Protein AF-A0A1B6GX47-F1 (afdb_monomer_lite)

Radius of gyration: 18.56 Å; chains: 1; bounding box: 43×33×51 Å

InterPro domains:
  IPR003953 FAD-dependent oxidoreductase 2, FAD-binding domain [PF00890] (1-131)
  IPR027477 Succinate dehydrogenase/fumarate reductase flavoprotein, catalytic domain superfamily [G3DSA:3.90.700.10] (113-131)
  IPR030664 FAD-dependent oxidoreductase SdhA/FrdA/AprA [PTHR11632] (1-131)
  IPR036188 FAD/NAD(P)-binding domain superfamily [G3DSA:3.50.50.60] (1-112)
  IPR036188 FAD/NAD(P)-binding domain superfamily [SSF51905] (10-126)

pLDDT: mean 97.76, std 2.55, range [71.12, 98.88]

Structure (mmCIF, N/CA/C/O backbone):
data_AF-A0A1B6GX47-F1
#
_entry.id   AF-A0A1B6GX47-F1
#
loop_
_atom_site.group_PDB
_atom_site.id
_atom_site.type_symbol
_atom_site.label_atom_id
_atom_site.label_alt_id
_atom_site.label_comp_id
_atom_site.label_asym_id
_atom_site.label_entity_id
_atom_site.label_seq_id
_atom_site.pdbx_PDB_ins_code
_atom_site.Cartn_x
_atom_site.Cartn_y
_atom_site.Cartn_z
_atom_site.occupancy
_atom_site.B_iso_or_equiv
_atom_site.auth_seq_id
_atom_site.auth_comp_id
_atom_site.auth_asym_id
_atom_site.auth_atom_id
_atom_site.pdbx_PDB_model_num
ATOM 1 N N . ARG A 1 1 ? 0.671 -13.433 -22.849 1.00 71.12 1 ARG A N 1
ATOM 2 C CA . ARG A 1 1 ? 0.808 -11.957 -22.939 1.00 71.12 1 ARG A CA 1
ATOM 3 C C . ARG A 1 1 ? 0.113 -11.363 -21.716 1.00 71.12 1 ARG A C 1
ATOM 5 O O . ARG A 1 1 ? -0.951 -11.867 -21.381 1.00 71.12 1 ARG A O 1
ATOM 12 N N . CYS A 1 2 ? 0.717 -10.401 -21.018 1.00 92.56 2 CYS A N 1
ATOM 13 C CA . CYS A 1 2 ? 0.099 -9.754 -19.853 1.00 92.56 2 CYS A CA 1
ATOM 14 C C . CYS A 1 2 ? -0.931 -8.709 -20.322 1.00 92.56 2 CYS A C 1
ATOM 16 O O . CYS A 1 2 ? -0.645 -7.974 -21.267 1.00 92.56 2 CYS A O 1
ATOM 18 N N . CYS A 1 3 ? -2.121 -8.654 -19.714 1.00 97.31 3 CYS A N 1
ATOM 19 C CA . CYS A 1 3 ? -3.106 -7.610 -20.012 1.00 97.31 3 CYS A CA 1
ATOM 20 C C . CYS A 1 3 ? -2.584 -6.253 -19.526 1.00 97.31 3 CYS A C 1
ATOM 22 O O . CYS A 1 3 ? -2.148 -6.135 -18.382 1.00 97.31 3 CYS A O 1
ATOM 24 N N . ALA A 1 4 ? -2.646 -5.228 -20.374 1.00 97.31 4 ALA A N 1
ATOM 25 C CA . ALA A 1 4 ? -2.078 -3.924 -20.061 1.00 97.31 4 ALA A CA 1
ATOM 26 C C . ALA A 1 4 ? -2.894 -2.773 -20.652 1.00 97.31 4 ALA A C 1
ATOM 28 O O . ALA A 1 4 ? -3.559 -2.924 -21.678 1.00 97.31 4 ALA A O 1
ATOM 29 N N . VAL A 1 5 ? -2.782 -1.606 -20.019 1.00 97.56 5 VAL A N 1
ATOM 30 C CA . VAL A 1 5 ? -3.175 -0.315 -20.592 1.00 97.56 5 VAL A CA 1
ATOM 31 C C . VAL A 1 5 ? -1.888 0.461 -20.845 1.00 97.56 5 VAL A C 1
ATOM 33 O O . VAL A 1 5 ? -1.433 1.228 -19.994 1.00 97.56 5 VAL A O 1
ATOM 36 N N . ALA A 1 6 ? -1.266 0.181 -21.994 1.00 97.00 6 ALA A N 1
ATOM 37 C CA . ALA A 1 6 ? 0.086 0.638 -22.319 1.00 97.00 6 ALA A CA 1
ATOM 38 C C . ALA A 1 6 ? 1.063 0.385 -21.145 1.00 97.00 6 ALA A C 1
ATOM 40 O O . ALA A 1 6 ? 1.092 -0.711 -20.589 1.00 97.00 6 ALA A O 1
ATOM 41 N N . ASP A 1 7 ? 1.830 1.394 -20.738 1.00 93.38 7 ASP A N 1
ATOM 42 C CA . ASP A 1 7 ? 2.769 1.384 -19.611 1.00 93.38 7 ASP A CA 1
ATOM 43 C C . ASP A 1 7 ? 2.173 1.974 -18.313 1.00 93.38 7 ASP A C 1
ATOM 45 O O . ASP A 1 7 ? 2.899 2.255 -17.360 1.00 93.38 7 ASP A O 1
ATOM 49 N N . ARG A 1 8 ? 0.844 2.160 -18.251 1.00 96.38 8 ARG A N 1
ATOM 50 C CA . ARG A 1 8 ? 0.138 2.866 -17.159 1.00 96.38 8 ARG A CA 1
ATOM 51 C C . ARG A 1 8 ? -1.031 2.080 -16.571 1.00 96.38 8 ARG A C 1
ATOM 53 O O . ARG A 1 8 ? -1.943 2.666 -15.989 1.00 96.38 8 ARG A O 1
ATOM 60 N N . THR A 1 9 ? -0.997 0.752 -16.666 1.00 98.06 9 THR A N 1
ATOM 61 C CA . THR A 1 9 ? -2.065 -0.138 -16.179 1.00 98.06 9 THR A CA 1
ATOM 62 C C . THR A 1 9 ? -2.509 0.185 -14.750 1.00 98.06 9 THR A C 1
ATOM 64 O O . THR A 1 9 ? -3.706 0.293 -14.500 1.00 98.06 9 THR A O 1
ATOM 67 N N . GLY A 1 10 ? -1.567 0.409 -13.824 1.00 97.38 10 GLY A N 1
ATOM 68 C CA . GLY A 1 10 ? -1.885 0.737 -12.428 1.00 97.38 10 GLY A CA 1
ATOM 69 C C . GLY A 1 10 ? -2.641 2.059 -12.264 1.00 97.38 10 GLY A C 1
ATOM 70 O O . GLY A 1 10 ? -3.586 2.131 -11.483 1.00 97.38 10 GLY A O 1
ATOM 71 N N . HIS A 1 11 ? -2.286 3.080 -13.049 1.00 98.12 11 HIS A N 1
ATOM 72 C CA . HIS A 1 11 ? -2.973 4.371 -13.037 1.00 98.12 11 HIS A CA 1
ATOM 73 C C . HIS A 1 11 ? -4.428 4.224 -13.500 1.00 98.12 11 HIS A C 1
ATOM 75 O O . HIS A 1 11 ? -5.347 4.622 -12.785 1.00 98.12 11 HIS A O 1
ATOM 81 N N . SER A 1 12 ? -4.658 3.589 -14.654 1.00 98.44 12 SER A N 1
ATOM 82 C CA . SER A 1 12 ? -6.018 3.364 -15.160 1.00 98.44 12 SER A CA 1
ATOM 83 C C . SER A 1 12 ? -6.847 2.492 -14.215 1.00 98.44 12 SER A C 1
ATOM 85 O O . SER A 1 12 ? -8.020 2.786 -13.988 1.00 98.44 12 SER A O 1
ATOM 87 N N . LEU A 1 13 ? -6.243 1.455 -13.629 1.00 98.62 13 LEU A N 1
ATOM 88 C CA . LEU A 1 13 ? -6.905 0.564 -12.678 1.00 98.62 13 LEU A CA 1
ATOM 89 C C . LEU A 1 13 ? -7.362 1.320 -11.426 1.00 98.62 13 LEU A C 1
ATOM 91 O O . LEU A 1 13 ? -8.540 1.250 -11.078 1.00 98.62 13 LEU A O 1
ATOM 95 N N . LEU A 1 14 ? -6.466 2.071 -10.779 1.00 98.44 14 LEU A N 1
ATOM 96 C CA . LEU A 1 14 ? -6.781 2.760 -9.526 1.00 98.44 14 LEU A CA 1
ATOM 97 C C . LEU A 1 14 ? -7.843 3.849 -9.726 1.00 98.44 14 LEU A C 1
ATOM 99 O O . LEU A 1 14 ? -8.800 3.910 -8.957 1.00 98.44 14 LEU A O 1
ATOM 103 N N . HIS A 1 15 ? -7.736 4.648 -10.794 1.00 98.38 15 HIS A N 1
ATOM 104 C CA . HIS A 1 15 ? -8.760 5.643 -11.131 1.00 98.38 15 HIS A CA 1
ATO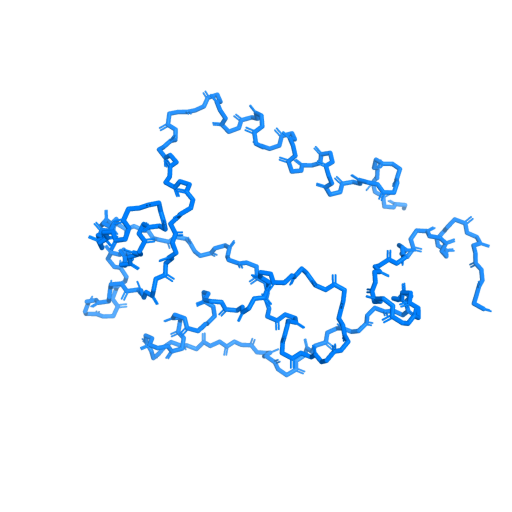M 105 C C . HIS A 1 15 ? -10.116 5.004 -11.442 1.00 98.38 15 HIS A C 1
ATOM 107 O O . HIS A 1 15 ? -11.150 5.532 -11.034 1.00 98.38 15 HIS A O 1
ATOM 113 N N . THR A 1 16 ? -10.126 3.860 -12.131 1.00 98.62 16 THR A N 1
ATOM 114 C CA . THR A 1 16 ? -11.371 3.140 -12.426 1.00 98.62 16 THR A CA 1
ATOM 115 C C . THR A 1 16 ? -12.020 2.630 -11.144 1.00 98.62 16 THR A C 1
ATOM 117 O O . THR A 1 16 ? -13.218 2.834 -10.958 1.00 98.62 16 THR A O 1
ATOM 120 N N . LEU A 1 17 ? -11.251 2.012 -10.242 1.00 98.62 17 LEU A N 1
ATOM 121 C CA . LEU A 1 17 ? -11.768 1.516 -8.964 1.00 98.62 17 LEU A CA 1
ATOM 122 C C . LEU A 1 17 ? -12.272 2.647 -8.069 1.00 98.62 17 LEU A C 1
ATOM 124 O O . LEU A 1 17 ? -13.366 2.522 -7.527 1.00 98.62 17 LEU A O 1
ATOM 128 N N . TYR A 1 18 ? -11.537 3.757 -7.973 1.00 98.19 18 TYR A N 1
ATOM 129 C CA . TYR A 1 18 ? -11.992 4.942 -7.243 1.00 98.19 18 TYR A CA 1
ATOM 130 C C . TYR A 1 18 ? -13.303 5.487 -7.827 1.00 98.19 18 TYR A C 1
ATOM 132 O O . TYR A 1 18 ? -14.268 5.709 -7.105 1.00 98.19 18 TYR A O 1
ATOM 140 N N . GLY A 1 19 ? -13.400 5.616 -9.153 1.00 98.25 19 GLY A N 1
ATOM 141 C CA . GLY A 1 19 ? -14.644 6.029 -9.806 1.00 98.25 19 GLY A CA 1
ATOM 142 C C . GLY A 1 19 ? -15.809 5.061 -9.564 1.00 98.25 19 GLY A C 1
ATOM 143 O O . GLY A 1 19 ? -16.946 5.499 -9.396 1.00 98.25 19 GLY A O 1
ATOM 144 N N . GLN A 1 20 ? -15.549 3.748 -9.520 1.00 98.44 20 GLN A N 1
ATOM 145 C CA . GLN A 1 20 ? -16.573 2.753 -9.188 1.00 98.44 20 GLN A CA 1
ATOM 146 C C . GLN A 1 20 ? -16.985 2.802 -7.719 1.00 98.44 20 GLN A C 1
ATOM 148 O O . GLN A 1 20 ? -18.162 2.609 -7.422 1.00 98.44 20 GLN A O 1
ATOM 153 N N . SER A 1 21 ? -16.056 3.059 -6.801 1.00 98.12 21 SER A N 1
ATOM 154 C CA . SER A 1 21 ? -16.347 3.039 -5.371 1.00 98.12 21 SER A CA 1
ATOM 155 C C . SER A 1 21 ? -17.295 4.168 -4.954 1.00 98.12 21 SER A C 1
ATOM 157 O O . SER A 1 21 ? -18.111 3.967 -4.064 1.00 98.12 21 SER A O 1
ATOM 159 N N . LEU A 1 22 ? -17.284 5.296 -5.678 1.00 97.44 22 LEU A N 1
ATOM 160 C CA . LEU A 1 22 ? -18.229 6.412 -5.506 1.00 97.44 22 LEU A CA 1
ATOM 161 C C . LEU A 1 22 ? -19.695 6.058 -5.817 1.00 97.44 22 LEU A C 1
ATOM 163 O O . LEU A 1 22 ? -20.587 6.850 -5.534 1.00 97.44 22 LEU A O 1
ATOM 167 N N . ARG A 1 23 ? -19.966 4.896 -6.425 1.00 98.12 23 ARG A N 1
ATOM 168 C CA . ARG A 1 23 ? -21.337 4.419 -6.684 1.00 98.12 23 ARG A CA 1
ATOM 169 C C . ARG A 1 23 ? -21.985 3.753 -5.470 1.00 98.12 23 ARG A C 1
ATOM 171 O O . ARG A 1 23 ? -23.144 3.357 -5.558 1.00 98.12 23 ARG A O 1
ATOM 178 N N . TYR A 1 24 ? -21.236 3.585 -4.388 1.00 98.12 24 TYR A N 1
ATOM 179 C CA . TYR A 1 24 ? -21.683 2.951 -3.156 1.00 98.12 24 TYR A CA 1
ATOM 180 C C . TYR A 1 24 ? -21.607 3.946 -1.998 1.00 98.12 24 TYR A C 1
ATOM 182 O O . TYR A 1 24 ? -20.778 4.855 -2.008 1.00 98.12 24 TYR A O 1
ATOM 190 N N . ASP A 1 25 ? -22.408 3.713 -0.960 1.00 97.38 25 ASP A N 1
ATOM 191 C CA . ASP A 1 25 ? -22.447 4.536 0.257 1.00 97.38 25 ASP A CA 1
ATOM 192 C C . ASP A 1 25 ? -21.289 4.195 1.215 1.00 97.38 25 ASP A C 1
ATOM 194 O O . ASP A 1 25 ? -21.476 3.838 2.380 1.00 97.38 25 ASP A O 1
ATOM 198 N N . CYS A 1 26 ? -20.061 4.240 0.697 1.00 96.50 26 CYS A N 1
ATOM 199 C CA . CYS A 1 26 ? -18.853 4.052 1.486 1.00 96.50 26 CYS A CA 1
ATOM 200 C C . CYS A 1 26 ? -18.487 5.360 2.201 1.00 96.50 26 CYS A C 1
ATOM 202 O O . CYS A 1 26 ? -18.380 6.414 1.574 1.00 96.50 26 CYS A O 1
ATOM 204 N N . ASN A 1 27 ? -18.249 5.288 3.511 1.00 97.62 27 ASN A N 1
ATOM 205 C CA . ASN A 1 27 ? -17.747 6.425 4.277 1.00 97.62 27 ASN A CA 1
ATOM 206 C C . ASN A 1 27 ? -16.221 6.494 4.161 1.00 97.62 27 ASN A C 1
ATOM 208 O O . ASN A 1 27 ? -15.519 5.609 4.654 1.00 97.62 27 ASN A O 1
ATOM 212 N N . TYR A 1 28 ? -15.717 7.557 3.537 1.00 98.12 28 TYR A N 1
ATOM 213 C CA . TYR A 1 28 ? -14.285 7.804 3.395 1.00 98.12 28 TYR A CA 1
ATOM 214 C C . TYR A 1 28 ? -13.783 8.744 4.486 1.00 98.12 28 TYR A C 1
ATOM 216 O O . TYR A 1 28 ? -14.257 9.870 4.610 1.00 98.12 28 TYR A O 1
ATOM 224 N N . PHE A 1 29 ? -12.769 8.294 5.220 1.00 98.31 29 PHE A N 1
ATOM 225 C CA . PHE A 1 29 ? -11.993 9.114 6.149 1.00 98.31 29 PHE A CA 1
ATOM 226 C C . PHE A 1 29 ? -10.622 9.356 5.513 1.00 98.31 29 PHE A C 1
ATOM 228 O O . PHE A 1 29 ? -9.678 8.593 5.713 1.00 98.31 29 PHE A O 1
ATOM 235 N N . ILE A 1 30 ? -10.567 10.351 4.625 1.00 98.19 30 ILE A N 1
ATOM 236 C CA . ILE A 1 30 ? -9.370 10.702 3.849 1.00 98.19 30 ILE A CA 1
ATOM 237 C C . ILE A 1 30 ? -8.393 11.453 4.757 1.00 98.19 30 ILE A C 1
ATOM 239 O O . ILE A 1 30 ? -8.828 12.229 5.596 1.00 98.19 30 ILE A O 1
ATOM 243 N N . GLU A 1 31 ? -7.090 11.206 4.593 1.00 98.19 31 GLU A N 1
ATOM 244 C CA . GLU A 1 31 ? -6.034 11.796 5.436 1.00 98.19 31 GLU A CA 1
ATOM 245 C C . GLU A 1 31 ? -6.171 11.447 6.932 1.00 98.19 31 GLU A C 1
ATOM 247 O O . GLU A 1 31 ? -5.897 12.246 7.823 1.00 98.19 31 GLU A O 1
ATOM 252 N N . TYR A 1 32 ? -6.547 10.194 7.209 1.00 98.75 32 TYR A N 1
ATOM 253 C CA . TYR A 1 32 ? -6.473 9.593 8.541 1.00 98.75 32 TYR A CA 1
ATOM 254 C C . TYR A 1 32 ? -5.310 8.605 8.602 1.00 98.75 32 TYR A C 1
ATOM 256 O O . TYR A 1 32 ? -5.224 7.672 7.803 1.00 98.75 32 TYR A O 1
ATOM 264 N N . PHE A 1 33 ? -4.428 8.787 9.579 1.00 98.81 33 PHE A N 1
ATOM 265 C CA . PHE A 1 33 ? -3.286 7.914 9.812 1.00 98.81 33 PHE A CA 1
ATOM 266 C C . PHE A 1 33 ? -3.626 6.887 10.895 1.00 98.81 33 PHE A C 1
ATOM 268 O O . PHE A 1 33 ? -3.765 7.234 12.070 1.00 98.81 33 PHE A O 1
ATOM 275 N N . ALA A 1 34 ? -3.799 5.622 10.507 1.00 98.75 34 ALA A N 1
ATOM 276 C CA . ALA A 1 34 ? -4.062 4.536 11.448 1.00 98.75 34 ALA A CA 1
ATOM 277 C C . ALA A 1 34 ? -2.819 4.256 12.307 1.00 98.75 34 ALA A C 1
ATOM 279 O O . ALA A 1 34 ? -1.727 4.054 11.782 1.00 98.75 34 ALA A O 1
ATOM 280 N N . LEU A 1 35 ? -2.999 4.255 13.627 1.00 98.69 35 LEU A N 1
ATOM 281 C CA . LEU A 1 35 ? -1.916 4.122 14.599 1.00 98.69 35 LEU A CA 1
ATOM 282 C C . LEU A 1 35 ? -1.799 2.690 15.114 1.00 98.69 35 LEU A C 1
ATOM 284 O O . LEU A 1 35 ? -0.701 2.151 15.113 1.00 98.69 35 LEU A O 1
ATOM 288 N N . ASP A 1 36 ? -2.908 2.075 15.536 1.00 98.75 36 ASP A N 1
ATOM 289 C CA . ASP A 1 36 ? -2.914 0.722 16.104 1.00 98.75 36 ASP A CA 1
ATOM 290 C C . ASP A 1 36 ? -4.256 0.001 15.938 1.00 98.75 36 ASP A C 1
ATOM 292 O O . ASP A 1 36 ? -5.315 0.616 15.758 1.00 98.75 36 ASP A O 1
ATOM 296 N N . LEU A 1 37 ? -4.203 -1.331 16.042 1.00 98.81 37 LEU A N 1
ATOM 297 C CA . LEU A 1 37 ? -5.380 -2.188 16.144 1.00 98.81 37 LEU A CA 1
ATOM 298 C C . LEU A 1 37 ? -5.987 -2.101 17.550 1.00 98.81 37 LEU A C 1
ATOM 300 O O . LEU A 1 37 ? -5.286 -2.125 18.559 1.00 98.81 37 LEU A O 1
ATOM 304 N N . LEU A 1 38 ? -7.314 -2.073 17.627 1.00 98.62 38 LEU A N 1
ATOM 305 C CA . LEU A 1 38 ? -8.036 -2.213 18.890 1.00 98.62 38 LEU A CA 1
ATOM 306 C C . LEU A 1 38 ? -8.238 -3.704 19.177 1.00 98.62 38 LEU A C 1
ATOM 308 O O . LEU A 1 38 ? -9.178 -4.294 18.654 1.00 98.62 38 LEU A O 1
ATOM 312 N N . MET A 1 39 ? -7.368 -4.317 19.977 1.00 98.44 39 MET A N 1
ATOM 313 C CA . MET A 1 39 ? -7.434 -5.750 20.297 1.00 98.44 39 MET A CA 1
ATOM 314 C C . MET A 1 39 ? -8.132 -6.005 21.638 1.00 98.44 39 MET A C 1
ATOM 316 O O . MET A 1 39 ? -7.860 -5.326 22.626 1.00 98.44 39 MET A O 1
ATOM 320 N N . GLU A 1 40 ? -9.012 -7.004 21.693 1.00 98.06 40 GLU A N 1
ATOM 321 C CA . GLU A 1 40 ? -9.693 -7.433 22.920 1.00 98.06 40 GLU A CA 1
ATOM 322 C C . GLU A 1 40 ? -9.941 -8.945 22.886 1.00 98.06 40 GLU A C 1
ATOM 324 O O . GLU A 1 40 ? -10.611 -9.447 21.987 1.00 98.06 40 GLU A O 1
ATOM 329 N N . GLY A 1 41 ? -9.398 -9.687 23.858 1.00 96.06 41 GLY A N 1
ATOM 330 C CA . GLY A 1 41 ? -9.582 -11.143 23.928 1.00 96.06 41 GLY A CA 1
ATOM 331 C C . GLY A 1 41 ? -9.057 -11.900 22.699 1.00 96.06 41 GLY A C 1
ATOM 332 O O . GLY A 1 41 ? -9.624 -12.921 22.331 1.00 96.06 41 GLY A O 1
ATOM 333 N N . GLY A 1 42 ? -8.015 -11.379 22.041 1.00 96.00 42 GLY A N 1
ATOM 334 C CA . GLY A 1 42 ? -7.473 -11.932 20.792 1.00 96.00 42 GLY A CA 1
ATOM 335 C C . GLY A 1 42 ? -8.252 -11.544 19.529 1.00 96.00 42 GLY A C 1
ATOM 336 O O . GLY A 1 42 ? -7.846 -11.911 18.431 1.00 96.00 42 GLY A O 1
ATOM 337 N N . GLU A 1 43 ? -9.337 -10.776 19.650 1.00 98.31 43 GLU A N 1
ATOM 338 C CA . GLU A 1 43 ? -10.146 -10.326 18.517 1.00 98.31 43 GLU A CA 1
ATOM 339 C C . GLU A 1 43 ? -9.874 -8.852 18.189 1.00 98.31 43 GLU A C 1
ATOM 341 O O . GLU A 1 43 ? -9.798 -8.001 19.078 1.00 98.31 43 GLU A O 1
ATOM 346 N N . CYS A 1 44 ? -9.780 -8.526 16.898 1.00 98.56 44 CYS A N 1
ATOM 347 C CA . CYS A 1 44 ? -9.723 -7.138 16.446 1.00 98.56 44 CYS A CA 1
ATOM 348 C C . CYS A 1 44 ? -11.122 -6.502 16.509 1.00 98.56 44 CYS A C 1
ATOM 350 O O . CYS A 1 44 ? -12.085 -7.008 15.934 1.00 98.56 44 CYS A O 1
ATOM 352 N N . ARG A 1 45 ? -11.229 -5.364 17.195 1.00 98.50 45 ARG A N 1
ATOM 353 C CA . ARG A 1 45 ? -12.448 -4.564 17.395 1.00 98.50 45 ARG A CA 1
ATOM 354 C C . ARG A 1 45 ? -12.453 -3.262 16.592 1.00 98.50 45 ARG A C 1
ATOM 356 O O . ARG A 1 45 ? -13.361 -2.445 16.773 1.00 98.50 45 ARG A O 1
ATOM 363 N N . GLY A 1 46 ? -11.445 -3.040 15.747 1.00 98.69 46 GLY A N 1
ATOM 364 C CA . GLY A 1 46 ? -11.289 -1.80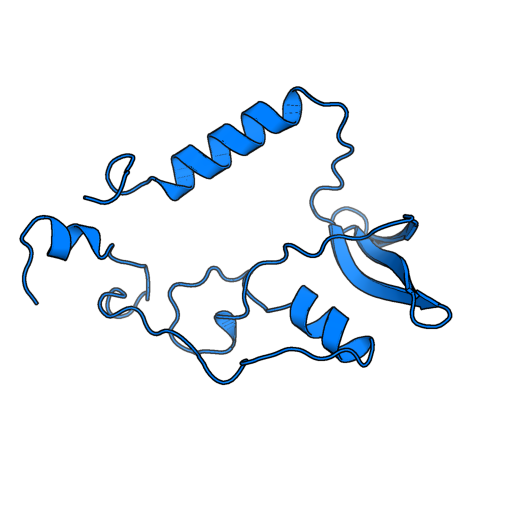5 14.983 1.00 98.69 46 GLY A CA 1
ATOM 365 C C . GLY A 1 46 ? -9.873 -1.239 15.003 1.00 98.69 46 GLY A C 1
ATOM 366 O O . GLY A 1 46 ? -8.913 -1.973 15.233 1.00 98.69 46 GLY A O 1
ATOM 367 N N . VAL A 1 47 ? -9.760 0.075 14.794 1.00 98.88 47 VAL A N 1
ATOM 368 C CA . VAL A 1 47 ? -8.484 0.814 14.801 1.00 98.88 47 VAL A CA 1
ATOM 369 C C . VAL A 1 47 ? -8.595 2.144 15.544 1.00 98.88 47 VAL A C 1
ATOM 371 O O . VAL A 1 47 ? -9.673 2.743 15.625 1.00 98.88 47 VAL A O 1
ATOM 374 N N . ILE A 1 48 ? -7.469 2.619 16.069 1.00 98.81 48 ILE A N 1
ATOM 375 C CA . ILE A 1 48 ? -7.282 4.006 16.505 1.00 98.81 48 ILE A CA 1
ATOM 376 C C . ILE A 1 48 ? -6.474 4.759 15.443 1.00 98.81 48 ILE A C 1
ATOM 378 O O . ILE A 1 48 ? -5.523 4.211 14.889 1.00 98.81 48 ILE A O 1
ATOM 382 N N . ALA A 1 49 ? -6.863 5.992 15.129 1.00 98.88 49 ALA A N 1
ATOM 383 C CA . ALA A 1 49 ? -6.243 6.789 14.074 1.00 98.88 49 ALA A CA 1
ATOM 384 C C . ALA A 1 49 ? -6.154 8.274 14.446 1.00 98.88 49 ALA A C 1
ATOM 386 O O . ALA A 1 49 ? -6.937 8.770 15.258 1.00 98.88 49 ALA A O 1
ATOM 387 N N . LEU A 1 50 ? -5.214 8.969 13.815 1.00 98.81 50 LEU A N 1
ATOM 388 C CA . LEU A 1 50 ? -5.035 10.416 13.865 1.00 98.81 50 LEU A CA 1
ATOM 389 C C . LEU A 1 50 ? -5.637 11.048 12.605 1.00 98.81 50 LEU A C 1
ATOM 391 O O . LEU A 1 50 ? -5.255 10.676 11.497 1.00 98.81 50 LEU A O 1
ATOM 395 N N . CYS A 1 51 ? -6.537 12.012 12.767 1.00 98.75 51 CYS A N 1
ATOM 396 C CA . CYS A 1 51 ? -6.961 12.887 11.679 1.00 98.75 51 CYS A CA 1
ATOM 397 C C . CYS A 1 51 ? -5.833 13.885 11.393 1.00 98.75 51 CYS A C 1
ATOM 399 O O . CYS A 1 51 ? -5.443 14.648 12.278 1.00 98.75 51 CYS A O 1
ATOM 401 N N . LEU A 1 52 ? -5.272 13.862 10.184 1.00 98.31 52 LEU A N 1
ATOM 402 C CA . LEU A 1 52 ? -4.138 14.724 9.839 1.00 98.31 52 LEU A CA 1
ATOM 403 C C . LEU A 1 52 ? -4.557 16.177 9.593 1.00 98.31 52 LEU A C 1
ATOM 405 O O . LEU A 1 52 ? -3.727 17.070 9.737 1.00 98.31 52 LEU A O 1
ATOM 409 N N . GLU A 1 53 ? -5.827 16.413 9.257 1.00 98.19 53 GLU A N 1
ATOM 410 C CA . GLU A 1 53 ? -6.357 17.754 8.996 1.00 98.19 53 GLU A CA 1
ATOM 411 C C . GLU A 1 53 ? -6.474 18.589 10.281 1.00 98.19 53 GLU A C 1
ATOM 413 O O . GLU A 1 53 ? -6.080 19.754 10.302 1.00 98.19 53 GLU A O 1
ATOM 418 N N . ASP A 1 54 ? -6.984 17.996 11.366 1.00 98.06 54 ASP A N 1
ATOM 419 C CA . ASP A 1 54 ? -7.302 18.717 12.608 1.00 98.06 54 ASP A CA 1
ATOM 420 C C . ASP A 1 54 ? -6.556 18.206 13.855 1.00 98.06 54 ASP A C 1
ATOM 422 O O . ASP A 1 54 ? -6.676 18.784 14.938 1.00 98.06 54 ASP A O 1
ATOM 426 N N . GLY A 1 55 ? -5.769 17.135 13.725 1.00 98.38 55 GLY A N 1
ATOM 427 C CA . GLY A 1 55 ? -4.986 16.545 14.811 1.00 98.38 55 GLY A CA 1
ATOM 428 C C . GLY A 1 55 ? -5.799 15.737 15.828 1.00 98.38 55 GLY A C 1
ATOM 429 O O . GLY A 1 55 ? -5.256 15.329 16.858 1.00 98.38 55 GLY A O 1
ATOM 430 N N . THR A 1 56 ? -7.090 15.501 15.590 1.00 98.75 56 THR A N 1
ATOM 431 C CA . THR A 1 56 ? -7.946 14.757 16.521 1.00 98.75 56 THR A CA 1
ATOM 432 C C . THR A 1 56 ? -7.713 13.247 16.450 1.00 98.75 56 THR A C 1
ATOM 434 O O . THR A 1 56 ? -7.332 12.688 15.4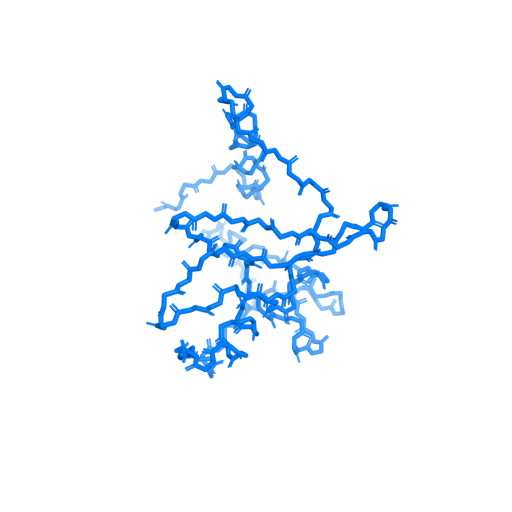21 1.00 98.75 56 THR A O 1
ATOM 437 N N . ILE A 1 57 ? -7.954 12.558 17.569 1.00 98.75 57 ILE A N 1
ATOM 438 C CA . ILE A 1 57 ? -7.831 11.099 17.665 1.00 98.75 57 ILE A CA 1
ATOM 439 C C . ILE A 1 57 ? -9.205 10.450 17.547 1.00 98.75 57 ILE A C 1
ATOM 441 O O . ILE A 1 57 ? -10.134 10.783 18.285 1.00 98.75 57 ILE A O 1
ATOM 445 N N . HIS A 1 58 ? -9.307 9.459 16.667 1.00 98.75 58 HIS A N 1
ATOM 446 C CA . HIS A 1 58 ? -10.539 8.739 16.368 1.00 98.75 58 HIS A CA 1
ATOM 447 C C . HIS A 1 58 ? -10.395 7.253 16.654 1.00 98.75 58 HIS A C 1
ATOM 449 O O . HIS A 1 58 ? -9.345 6.652 16.435 1.00 98.75 58 HIS A O 1
ATOM 455 N N . ARG A 1 59 ? -11.483 6.640 17.125 1.00 98.69 59 ARG A N 1
ATOM 456 C CA . ARG A 1 59 ? -11.596 5.186 17.273 1.00 98.69 59 ARG A CA 1
ATOM 457 C C . ARG A 1 59 ? -12.684 4.679 16.345 1.00 98.69 59 ARG A C 1
ATOM 459 O O . ARG A 1 59 ? -13.865 4.938 16.574 1.00 98.69 59 ARG A O 1
ATOM 466 N N . PHE A 1 60 ? -12.287 3.907 15.347 1.00 98.69 60 PHE A N 1
ATOM 467 C CA . PHE A 1 60 ? -13.199 3.259 14.418 1.00 98.69 60 PHE A CA 1
ATOM 468 C C . PHE A 1 60 ? -13.498 1.861 14.929 1.00 98.69 60 PHE A C 1
ATOM 470 O O . PHE A 1 60 ? -12.673 0.966 14.785 1.00 98.69 60 PHE A O 1
ATOM 477 N N . ARG A 1 61 ? -14.662 1.671 15.556 1.00 98.56 61 ARG A N 1
ATOM 478 C CA . ARG A 1 61 ? -15.106 0.348 16.013 1.00 98.56 61 ARG A CA 1
ATOM 479 C C . ARG A 1 61 ? -15.819 -0.377 14.881 1.00 98.56 61 ARG A C 1
ATOM 481 O O . ARG A 1 61 ? -16.754 0.166 14.299 1.00 98.56 61 ARG A O 1
ATOM 488 N N . ALA A 1 62 ? -15.422 -1.614 14.618 1.00 98.38 62 ALA A N 1
ATOM 489 C CA . ALA A 1 62 ? -16.043 -2.458 13.606 1.00 98.38 62 ALA A CA 1
ATOM 490 C C . ALA A 1 62 ? -16.013 -3.927 14.036 1.00 98.38 62 ALA A C 1
ATOM 492 O O . ALA A 1 62 ? -15.164 -4.340 14.823 1.00 98.38 62 ALA A O 1
ATOM 493 N N . LYS A 1 63 ? -16.948 -4.726 13.505 1.00 98.44 63 LYS A N 1
ATOM 494 C CA . LYS A 1 63 ? -16.949 -6.182 13.716 1.00 98.44 63 LYS A CA 1
ATOM 495 C C . LYS A 1 63 ? -15.787 -6.865 12.988 1.00 98.44 63 LYS A C 1
ATOM 497 O O . LYS A 1 63 ? -15.301 -7.882 13.457 1.00 98.44 63 LYS A O 1
ATOM 502 N N . ASN A 1 64 ? -15.386 -6.319 11.842 1.00 98.56 64 ASN A N 1
ATOM 503 C CA . ASN A 1 64 ? -14.283 -6.814 11.030 1.00 98.56 64 ASN A CA 1
ATOM 504 C C . ASN A 1 64 ? -13.448 -5.625 10.549 1.00 98.56 64 ASN A C 1
ATOM 506 O O . ASN A 1 64 ? -14.015 -4.593 10.182 1.00 98.56 64 ASN A O 1
ATOM 510 N N . THR A 1 65 ? -12.132 -5.807 10.502 1.00 98.69 65 THR A N 1
ATOM 511 C CA . THR A 1 65 ? -11.157 -4.812 10.042 1.00 98.69 65 THR A CA 1
ATOM 512 C C . THR A 1 65 ? -10.317 -5.434 8.935 1.00 98.69 65 THR A C 1
ATOM 514 O O . THR A 1 65 ? -9.828 -6.550 9.092 1.00 98.69 65 THR A O 1
ATOM 517 N N . VAL A 1 66 ? -10.139 -4.721 7.823 1.00 98.69 66 VAL A N 1
ATOM 518 C CA . VAL A 1 66 ? -9.275 -5.146 6.712 1.00 98.69 66 VAL A CA 1
ATOM 519 C C . VAL A 1 66 ? -8.080 -4.205 6.642 1.00 98.69 66 VAL A C 1
ATOM 521 O O . VAL A 1 66 ? -8.258 -2.993 6.546 1.00 98.69 66 VAL A O 1
ATOM 524 N N . LEU A 1 67 ? -6.867 -4.759 6.668 1.00 98.56 67 LEU A N 1
ATOM 525 C CA . LEU A 1 67 ? -5.639 -4.007 6.424 1.00 98.56 67 LEU A CA 1
ATOM 526 C C . LEU A 1 67 ? -5.226 -4.162 4.958 1.00 98.56 67 LEU A C 1
ATOM 528 O O . LEU A 1 67 ? -4.990 -5.270 4.487 1.00 98.56 67 LEU A O 1
ATOM 532 N N . ALA A 1 68 ? -5.128 -3.041 4.246 1.00 98.44 68 ALA A N 1
ATOM 533 C CA . ALA A 1 68 ? -4.689 -2.973 2.851 1.00 98.44 68 ALA A CA 1
ATOM 534 C C . ALA A 1 68 ? -3.661 -1.839 2.664 1.00 98.44 68 ALA A C 1
ATOM 536 O O . ALA A 1 68 ? -3.775 -1.011 1.765 1.00 98.44 68 ALA A O 1
ATOM 537 N N . THR A 1 69 ? -2.674 -1.766 3.562 1.00 98.50 69 THR A N 1
ATOM 538 C CA . THR A 1 69 ? -1.781 -0.603 3.753 1.00 98.50 69 THR A CA 1
ATOM 539 C C . THR A 1 69 ? -0.554 -0.567 2.831 1.00 98.50 69 THR A C 1
ATOM 541 O O . THR A 1 69 ? 0.329 0.262 3.020 1.00 98.50 69 THR A O 1
ATOM 544 N N . GLY A 1 70 ? -0.459 -1.467 1.849 1.00 98.31 70 GLY A N 1
ATOM 545 C CA . GLY A 1 70 ? 0.722 -1.592 0.989 1.00 98.31 70 GLY A CA 1
ATOM 546 C C . GLY A 1 70 ? 1.931 -2.232 1.689 1.00 98.31 70 GLY A C 1
ATOM 547 O O . GLY A 1 70 ? 1.789 -2.879 2.723 1.00 98.31 70 GLY A O 1
ATOM 548 N N . GLY A 1 71 ? 3.116 -2.089 1.082 1.00 98.00 71 GLY A N 1
ATOM 549 C CA . GLY A 1 71 ? 4.374 -2.682 1.562 1.00 98.00 71 GLY A CA 1
ATOM 550 C C . GLY A 1 71 ? 5.300 -1.708 2.306 1.00 98.00 71 GLY A C 1
ATOM 551 O O . GLY A 1 71 ? 4.945 -0.561 2.572 1.00 98.00 71 GLY A O 1
ATOM 552 N N . TYR A 1 72 ? 6.524 -2.162 2.591 1.00 98.56 72 TYR A N 1
ATOM 553 C CA . TYR A 1 72 ? 7.526 -1.466 3.418 1.00 98.56 72 TYR A CA 1
ATOM 554 C C . TYR A 1 72 ? 8.827 -1.132 2.666 1.00 98.56 72 TYR A C 1
ATOM 556 O O . TYR A 1 72 ? 9.902 -1.063 3.253 1.00 98.56 72 TYR A O 1
ATOM 564 N N . GLY A 1 73 ? 8.761 -0.910 1.349 1.00 98.06 73 GLY A N 1
ATOM 565 C CA . GLY A 1 73 ? 9.951 -0.722 0.505 1.00 98.06 73 GLY A CA 1
ATOM 566 C C . GLY A 1 73 ? 10.854 0.462 0.887 1.00 98.06 73 GL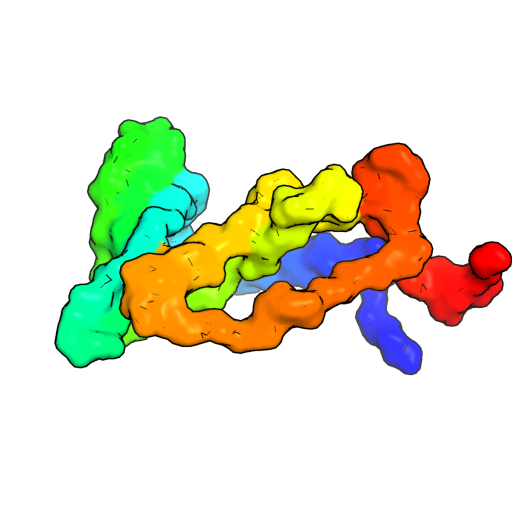Y A C 1
ATOM 567 O O . GLY A 1 73 ? 11.988 0.525 0.411 1.00 98.06 73 GLY A O 1
ATOM 568 N N . ARG A 1 74 ? 10.386 1.388 1.737 1.00 97.88 74 ARG A N 1
ATOM 569 C CA . ARG A 1 74 ? 11.178 2.516 2.259 1.00 97.88 74 ARG A CA 1
ATOM 570 C C . ARG A 1 74 ? 12.169 2.163 3.365 1.00 97.88 74 ARG A C 1
ATOM 572 O O . ARG A 1 74 ? 12.898 3.043 3.808 1.00 97.88 74 ARG A O 1
ATOM 579 N N . THR A 1 75 ? 12.267 0.897 3.755 1.00 98.44 75 THR A N 1
ATOM 580 C CA . THR A 1 75 ? 13.374 0.405 4.589 1.00 98.44 75 THR A CA 1
ATOM 581 C C . THR A 1 75 ? 14.719 0.390 3.850 1.00 98.44 75 THR A C 1
ATOM 583 O O . THR A 1 75 ? 15.765 0.351 4.494 1.00 98.44 75 THR A O 1
ATOM 586 N N . TYR A 1 76 ? 14.715 0.463 2.512 1.00 98.50 76 TYR A N 1
ATOM 587 C CA . TYR A 1 76 ? 15.919 0.479 1.677 1.00 98.50 76 TYR A CA 1
ATOM 588 C C . TYR A 1 76 ? 16.284 1.887 1.200 1.00 98.50 76 TYR A C 1
ATOM 590 O O . TYR A 1 76 ? 15.417 2.704 0.889 1.00 98.50 76 TYR A O 1
ATOM 598 N N . PHE A 1 77 ? 17.591 2.145 1.075 1.00 98.12 77 PHE A N 1
ATOM 599 C CA . PHE A 1 77 ? 18.123 3.431 0.607 1.00 98.12 77 PHE A CA 1
ATOM 600 C C . PHE A 1 77 ? 17.702 3.763 -0.833 1.00 98.12 77 PHE A C 1
ATOM 602 O O . PHE A 1 77 ? 17.271 4.879 -1.112 1.00 98.12 77 PHE A O 1
ATOM 609 N N . SER A 1 78 ? 17.804 2.785 -1.739 1.00 97.81 78 SER A N 1
ATOM 610 C CA . SER A 1 78 ? 17.347 2.889 -3.128 1.00 97.81 78 SER A CA 1
ATOM 611 C C . SER A 1 78 ? 16.157 1.960 -3.335 1.00 97.81 78 SER A C 1
ATOM 613 O O . SER A 1 78 ? 16.245 0.767 -3.048 1.00 97.81 78 SER A O 1
ATOM 615 N N . THR A 1 79 ? 15.034 2.510 -3.794 1.00 98.31 79 THR A N 1
ATOM 616 C CA . THR A 1 79 ? 13.768 1.785 -3.938 1.00 98.31 79 THR A CA 1
ATOM 617 C C . THR A 1 79 ? 12.869 2.466 -4.966 1.00 98.31 79 THR A C 1
ATOM 619 O O . THR A 1 79 ? 12.863 3.692 -5.074 1.00 98.31 79 THR A O 1
ATOM 622 N N . THR A 1 80 ? 12.070 1.680 -5.692 1.00 98.19 80 THR A N 1
ATOM 623 C CA . THR A 1 80 ? 11.016 2.197 -6.584 1.00 98.19 80 THR A CA 1
ATOM 624 C C . THR A 1 80 ? 9.757 2.603 -5.814 1.00 98.19 80 THR A C 1
ATOM 626 O O . THR A 1 80 ? 8.834 3.172 -6.395 1.00 98.19 80 THR A O 1
ATOM 629 N N . ALA A 1 81 ? 9.673 2.258 -4.525 1.00 97.75 81 ALA A N 1
ATOM 630 C CA . ALA A 1 81 ? 8.497 2.495 -3.703 1.00 97.75 81 ALA A CA 1
ATOM 631 C C . ALA A 1 81 ? 8.255 3.994 -3.461 1.00 97.75 81 ALA A C 1
ATOM 633 O O . ALA A 1 81 ? 9.186 4.795 -3.306 1.00 97.75 81 ALA A O 1
ATOM 634 N N . ALA A 1 82 ? 6.983 4.379 -3.358 1.00 97.88 82 ALA A N 1
ATOM 635 C CA . ALA A 1 82 ? 6.615 5.730 -2.949 1.00 97.88 82 ALA A CA 1
ATOM 636 C C . ALA A 1 82 ? 7.138 6.038 -1.532 1.00 97.88 82 ALA A C 1
ATOM 638 O O . ALA A 1 82 ? 7.446 5.136 -0.752 1.00 97.88 82 ALA A O 1
ATOM 639 N N . HIS A 1 83 ? 7.242 7.320 -1.179 1.00 98.06 83 HIS A N 1
ATOM 640 C CA . HIS A 1 83 ? 7.665 7.734 0.169 1.00 98.06 83 HIS A CA 1
ATOM 641 C C . HIS A 1 83 ? 6.722 7.247 1.277 1.00 98.06 83 HIS A C 1
ATOM 643 O O . HIS A 1 83 ? 7.166 7.056 2.400 1.00 98.06 83 HIS A O 1
ATOM 649 N N . ILE A 1 84 ? 5.461 6.981 0.934 1.00 98.19 84 ILE A N 1
ATOM 650 C CA . ILE A 1 84 ? 4.416 6.503 1.847 1.00 98.19 84 ILE A CA 1
ATOM 651 C C . ILE A 1 84 ? 4.417 4.976 2.063 1.00 98.19 84 ILE A C 1
ATOM 653 O O . ILE A 1 84 ? 3.571 4.460 2.778 1.00 98.19 84 ILE A O 1
ATOM 657 N N . CYS A 1 85 ? 5.320 4.218 1.430 1.00 98.31 85 CYS A N 1
ATOM 658 C CA . CYS A 1 85 ? 5.393 2.760 1.595 1.00 98.31 85 CYS A CA 1
ATOM 659 C C . CYS A 1 85 ? 6.268 2.376 2.801 1.00 98.31 85 CYS A C 1
ATOM 661 O O . CYS A 1 85 ? 7.380 1.863 2.628 1.00 98.31 85 CYS A O 1
ATOM 663 N N . THR A 1 86 ? 5.779 2.666 4.007 1.00 98.62 86 THR A N 1
ATOM 664 C CA . THR A 1 86 ? 6.515 2.584 5.285 1.00 98.62 86 THR A CA 1
ATOM 665 C C . THR A 1 86 ? 6.169 1.371 6.150 1.00 98.62 86 THR A C 1
ATOM 667 O O . THR A 1 86 ? 6.800 1.170 7.182 1.00 98.62 86 THR A O 1
ATOM 670 N N . GLY A 1 87 ? 5.233 0.516 5.722 1.00 98.44 87 GLY A N 1
ATOM 671 C CA . GLY A 1 87 ? 4.881 -0.703 6.460 1.00 98.44 87 GLY A CA 1
ATOM 672 C C . GLY A 1 87 ? 4.001 -0.476 7.691 1.00 98.44 87 GLY A C 1
ATOM 673 O O . GLY A 1 87 ? 4.048 -1.276 8.623 1.00 98.44 87 GLY A O 1
ATOM 674 N N . ASP A 1 88 ? 3.193 0.585 7.712 1.00 98.69 88 ASP A N 1
ATOM 675 C CA . ASP A 1 88 ? 2.433 0.988 8.903 1.00 98.69 88 ASP A CA 1
ATOM 676 C C . ASP A 1 88 ? 1.494 -0.123 9.404 1.00 98.69 88 ASP A C 1
ATOM 678 O O . ASP A 1 88 ? 1.483 -0.441 10.593 1.00 98.69 88 ASP A O 1
ATOM 682 N N . GLY A 1 89 ? 0.762 -0.781 8.496 1.00 98.62 89 GLY A N 1
ATOM 683 C CA . GLY A 1 89 ? -0.108 -1.911 8.840 1.00 98.62 89 GLY A CA 1
ATOM 684 C C . GLY A 1 89 ? 0.650 -3.151 9.307 1.00 98.62 89 GLY A C 1
ATOM 685 O O . GLY A 1 89 ? 0.253 -3.759 10.297 1.00 98.62 89 GLY A O 1
ATOM 686 N N . THR A 1 90 ? 1.778 -3.480 8.670 1.00 98.62 90 THR A N 1
ATOM 687 C CA . THR A 1 90 ? 2.696 -4.547 9.116 1.00 98.62 90 THR A CA 1
ATOM 688 C C . THR A 1 90 ? 3.157 -4.292 10.552 1.00 98.62 90 THR A C 1
ATOM 690 O O . THR A 1 90 ? 3.172 -5.199 11.383 1.00 98.62 90 THR A O 1
ATOM 693 N N . ALA A 1 91 ? 3.474 -3.036 10.872 1.00 98.62 91 ALA A N 1
ATOM 694 C CA . ALA A 1 91 ? 3.898 -2.637 12.204 1.00 98.62 91 ALA A CA 1
ATOM 695 C C . ALA A 1 91 ? 2.746 -2.664 13.227 1.00 98.62 91 ALA A C 1
ATOM 697 O O . ALA A 1 91 ? 2.982 -3.062 14.366 1.00 98.62 91 ALA A O 1
ATOM 698 N N . MET A 1 92 ? 1.513 -2.303 12.841 1.00 98.69 92 MET A N 1
ATOM 699 C CA . MET A 1 92 ? 0.322 -2.460 13.695 1.00 98.69 92 MET A CA 1
ATOM 700 C C . MET A 1 92 ? 0.080 -3.928 14.072 1.00 98.69 92 MET A C 1
ATOM 702 O O . MET A 1 92 ? -0.242 -4.221 15.220 1.00 98.69 92 MET A O 1
ATOM 706 N N . VAL A 1 93 ? 0.267 -4.853 13.124 1.00 98.62 93 VAL A N 1
ATOM 707 C CA . VAL A 1 93 ? 0.175 -6.303 13.369 1.00 98.62 93 VAL A CA 1
ATOM 708 C C . VAL A 1 93 ? 1.252 -6.749 14.360 1.00 98.62 93 VAL A C 1
ATOM 710 O O . VAL A 1 93 ? 0.923 -7.388 15.356 1.00 98.62 93 VAL A O 1
ATOM 713 N N . SER A 1 94 ? 2.510 -6.338 14.161 1.00 98.19 94 SER A N 1
ATOM 714 C CA . SER A 1 94 ? 3.596 -6.656 15.102 1.00 98.19 94 SER A CA 1
ATOM 715 C C . SER A 1 94 ? 3.342 -6.107 16.509 1.00 98.19 94 SER A C 1
ATOM 717 O O . SER A 1 94 ? 3.612 -6.795 17.485 1.00 98.19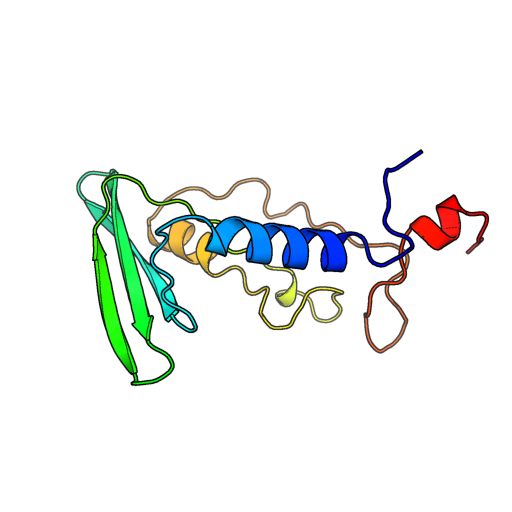 94 SER A O 1
ATOM 719 N N . ARG A 1 95 ? 2.823 -4.876 16.637 1.00 98.56 95 ARG A N 1
ATOM 720 C CA . ARG A 1 95 ? 2.497 -4.266 17.942 1.00 98.56 95 ARG A CA 1
ATOM 721 C C . ARG A 1 95 ? 1.306 -4.922 18.638 1.00 98.56 95 ARG A C 1
ATOM 723 O O . ARG A 1 95 ? 1.179 -4.797 19.849 1.00 98.56 95 ARG A O 1
ATOM 730 N N . ALA A 1 96 ? 0.458 -5.616 17.886 1.00 98.19 96 ALA A N 1
ATOM 731 C CA . ALA A 1 96 ? -0.627 -6.436 18.409 1.00 98.19 96 ALA A CA 1
ATOM 732 C C . ALA A 1 96 ? -0.179 -7.865 18.784 1.00 98.19 96 ALA A C 1
ATOM 734 O O . ALA A 1 96 ? -1.038 -8.715 19.014 1.00 98.19 96 ALA A O 1
ATOM 735 N N . ASP A 1 97 ? 1.134 -8.136 18.811 1.00 97.00 97 ASP A N 1
ATOM 736 C CA . ASP A 1 97 ? 1.734 -9.454 19.064 1.00 97.00 97 ASP A CA 1
ATOM 737 C C . ASP A 1 97 ? 1.250 -10.546 18.091 1.00 97.00 97 ASP A C 1
ATOM 739 O O . ASP A 1 97 ? 1.168 -11.730 18.425 1.00 97.00 97 ASP A O 1
ATOM 743 N N . LEU A 1 98 ? 0.924 -10.145 16.859 1.00 98.12 98 LEU A N 1
ATOM 744 C CA . LEU A 1 98 ? 0.569 -11.044 15.768 1.00 98.12 98 LEU A CA 1
ATOM 745 C C . LEU A 1 98 ? 1.755 -11.244 14.821 1.00 98.12 98 LEU A C 1
ATOM 747 O O . LEU A 1 98 ? 2.657 -10.411 14.712 1.00 98.12 98 LEU A O 1
ATOM 751 N N . TYR A 1 99 ? 1.743 -12.369 14.110 1.00 97.44 99 TYR A N 1
ATOM 752 C CA . TYR A 1 99 ? 2.831 -12.742 13.217 1.00 97.44 99 TYR A CA 1
ATOM 753 C C . TYR A 1 99 ? 2.718 -12.049 11.862 1.00 97.44 99 TYR A C 1
ATOM 755 O O . TYR A 1 99 ? 1.659 -12.029 11.236 1.00 97.44 99 TYR A O 1
ATOM 763 N N . ASN A 1 100 ? 3.855 -11.542 11.400 1.00 98.38 100 ASN A N 1
ATOM 764 C CA . ASN A 1 100 ? 4.104 -11.314 9.986 1.00 98.38 100 ASN A CA 1
ATOM 765 C C . ASN A 1 100 ? 4.892 -12.509 9.438 1.00 98.38 100 ASN A C 1
ATOM 767 O O . ASN A 1 100 ? 5.602 -13.180 10.189 1.00 98.38 100 ASN A O 1
ATOM 771 N N . GLU A 1 101 ? 4.777 -12.758 8.142 1.00 98.50 101 GLU A N 1
ATOM 772 C CA . GLU A 1 101 ? 5.380 -13.910 7.472 1.00 98.50 101 GLU A CA 1
ATOM 773 C C . GLU A 1 101 ? 6.312 -13.433 6.352 1.00 98.50 101 GLU A C 1
ATOM 775 O O . GLU A 1 101 ? 6.037 -12.413 5.714 1.00 98.50 101 GLU A O 1
ATOM 780 N N . ASP A 1 102 ? 7.417 -14.158 6.150 1.00 98.31 102 ASP A N 1
ATOM 781 C CA . ASP A 1 102 ? 8.320 -14.039 4.997 1.00 98.31 102 ASP A CA 1
ATOM 782 C C . ASP A 1 102 ? 8.898 -12.630 4.734 1.00 98.31 102 ASP A C 1
ATOM 784 O O . ASP A 1 102 ? 9.183 -12.249 3.594 1.00 98.31 102 ASP A O 1
ATOM 788 N N . LEU A 1 103 ? 9.113 -11.833 5.791 1.00 98.50 103 LEU A N 1
ATOM 789 C CA . LEU A 1 103 ? 9.611 -10.453 5.675 1.00 98.50 103 LEU A CA 1
ATOM 790 C C . LEU A 1 103 ? 11.040 -10.356 5.108 1.00 98.50 103 LEU A C 1
ATOM 792 O O . LEU A 1 103 ? 11.443 -9.291 4.624 1.00 98.50 103 LEU A O 1
ATOM 796 N N . GLU A 1 104 ? 11.812 -11.440 5.164 1.00 98.38 104 GLU A N 1
ATOM 797 C CA . GLU A 1 104 ? 13.151 -11.549 4.587 1.00 98.38 104 GLU A CA 1
ATOM 798 C C . GLU A 1 104 ? 13.152 -11.617 3.051 1.00 98.38 104 GLU A C 1
ATOM 800 O O . GLU A 1 104 ? 14.170 -11.313 2.421 1.00 98.38 104 GLU A O 1
ATOM 805 N N . PHE A 1 105 ? 12.028 -11.976 2.424 1.00 98.62 105 PHE A N 1
ATOM 806 C CA . PHE A 1 105 ? 11.932 -12.158 0.977 1.00 98.62 105 PHE A CA 1
ATOM 807 C C . PHE A 1 105 ? 11.593 -10.847 0.259 1.00 98.62 105 PHE A C 1
ATOM 809 O O . PHE A 1 105 ? 10.460 -10.585 -0.142 1.00 98.62 105 PHE A O 1
ATOM 816 N N . VAL A 1 106 ? 12.612 -10.015 0.044 1.00 98.69 106 VAL A N 1
ATOM 817 C CA . VAL A 1 106 ? 12.465 -8.721 -0.640 1.00 98.69 106 VAL A CA 1
ATOM 818 C C . VAL A 1 106 ? 12.800 -8.825 -2.130 1.00 98.69 106 VAL A C 1
ATOM 820 O O . VAL A 1 106 ? 13.892 -9.239 -2.517 1.00 98.69 106 VAL A O 1
ATOM 823 N N . GLN A 1 107 ? 11.866 -8.397 -2.985 1.00 98.62 107 GLN A N 1
ATOM 824 C CA . GLN A 1 107 ? 12.062 -8.357 -4.435 1.00 98.62 107 GLN A CA 1
ATOM 825 C C . GLN A 1 107 ? 12.799 -7.084 -4.874 1.00 98.62 107 GLN A C 1
ATOM 827 O O . GLN A 1 107 ? 12.376 -5.968 -4.575 1.00 98.62 107 GLN A O 1
ATOM 832 N N . PHE A 1 108 ? 13.843 -7.255 -5.688 1.00 98.44 108 PHE A N 1
ATOM 833 C CA . PHE A 1 108 ? 14.531 -6.164 -6.377 1.00 98.44 108 PHE A CA 1
ATOM 834 C C . PHE A 1 108 ? 14.179 -6.183 -7.862 1.00 98.44 108 PHE A C 1
ATOM 836 O O . PHE A 1 108 ? 14.417 -7.173 -8.554 1.00 98.44 108 PHE A O 1
ATOM 843 N N . HIS A 1 109 ? 13.612 -5.084 -8.362 1.00 98.38 109 HIS A N 1
ATOM 844 C CA . HIS A 1 109 ? 13.287 -4.973 -9.780 1.00 98.38 109 HIS A CA 1
ATOM 845 C C . HIS A 1 109 ? 14.563 -4.704 -10.601 1.00 98.38 109 HIS A C 1
ATOM 847 O O . HIS A 1 109 ? 15.319 -3.795 -10.252 1.00 98.38 109 HIS A O 1
ATOM 853 N N . PRO A 1 110 ? 14.804 -5.423 -11.714 1.00 97.62 110 PRO A N 1
ATOM 854 C CA . PRO A 1 110 ? 16.068 -5.336 -12.455 1.00 97.62 110 PRO A CA 1
ATOM 855 C C . PRO A 1 110 ? 16.307 -3.977 -13.129 1.00 97.62 110 PRO A C 1
ATOM 857 O O . PRO A 1 110 ? 17.447 -3.616 -13.394 1.00 97.62 110 PRO A O 1
ATOM 860 N N . THR A 1 111 ? 15.245 -3.222 -13.423 1.00 97.50 111 THR A N 1
ATOM 861 C CA . THR A 1 111 ? 15.310 -1.968 -14.196 1.00 97.50 111 THR A CA 1
ATOM 862 C C . THR A 1 111 ? 14.725 -0.772 -13.436 1.00 97.50 111 THR A C 1
ATOM 864 O O . THR A 1 111 ? 13.832 -0.083 -13.922 1.00 97.50 111 THR A O 1
ATOM 867 N N . GLY A 1 112 ? 15.192 -0.523 -12.210 1.00 97.06 112 GLY A N 1
ATOM 868 C CA . GLY A 1 112 ? 15.039 0.795 -11.576 1.00 97.06 112 GLY A CA 1
ATOM 869 C C . GLY A 1 112 ? 16.022 1.792 -12.200 1.00 97.06 112 GLY A C 1
ATOM 870 O O . GLY A 1 112 ? 17.191 1.455 -12.388 1.00 97.06 112 GLY A O 1
ATOM 871 N N . ILE A 1 113 ? 15.575 2.999 -12.562 1.00 97.81 113 ILE A N 1
ATOM 872 C CA . ILE A 1 113 ? 16.446 3.976 -13.227 1.00 97.81 113 ILE A CA 1
ATOM 873 C C . ILE A 1 113 ? 17.579 4.412 -12.289 1.00 97.81 113 ILE A C 1
ATOM 875 O O . ILE A 1 113 ? 17.362 4.698 -11.109 1.00 97.81 113 ILE A O 1
ATOM 879 N N . TYR A 1 114 ? 18.796 4.477 -12.823 1.00 96.94 114 TYR A N 1
ATOM 880 C CA . TYR A 1 114 ? 19.974 4.882 -12.064 1.00 96.94 114 TYR A CA 1
ATOM 881 C C . TYR A 1 114 ? 19.820 6.294 -11.472 1.00 96.94 114 TYR A C 1
ATOM 883 O O . TYR A 1 114 ? 19.270 7.200 -12.101 1.00 96.94 114 TYR A O 1
ATOM 891 N N . GLY A 1 115 ? 20.307 6.480 -10.244 1.00 97.12 115 GLY A N 1
ATOM 892 C CA . GLY A 1 115 ? 20.165 7.722 -9.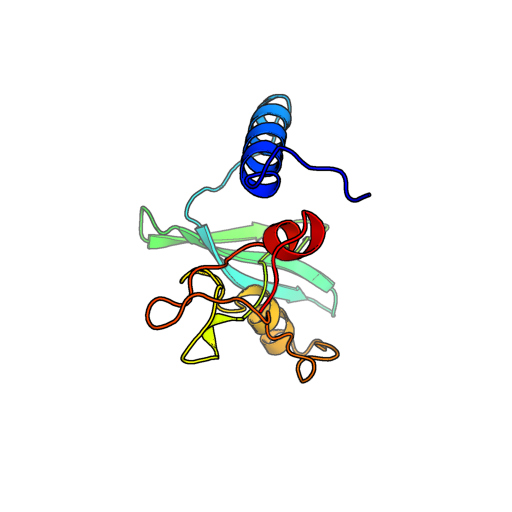485 1.00 97.12 115 GLY A CA 1
ATOM 893 C C . GLY A 1 115 ? 18.788 7.854 -8.835 1.00 97.12 115 GLY A C 1
ATOM 894 O O . GLY A 1 115 ? 18.675 7.718 -7.622 1.00 97.12 115 GLY A O 1
ATOM 895 N N . ALA A 1 116 ? 17.744 8.108 -9.626 1.00 96.69 116 ALA A N 1
ATOM 896 C CA . ALA A 1 116 ? 16.422 8.453 -9.093 1.00 96.69 116 ALA A CA 1
ATOM 897 C C . ALA A 1 116 ? 15.626 7.261 -8.528 1.00 96.69 116 ALA A C 1
ATOM 899 O O . ALA A 1 116 ? 14.763 7.460 -7.677 1.00 96.69 116 ALA A O 1
ATOM 900 N N . GLY A 1 117 ? 15.867 6.036 -9.006 1.00 96.75 117 GLY A N 1
ATOM 901 C CA . GLY A 1 117 ? 15.164 4.835 -8.543 1.00 96.75 117 GLY A CA 1
ATOM 902 C C . GLY A 1 117 ? 13.744 4.648 -9.096 1.00 96.75 117 GLY A C 1
ATOM 903 O O . GLY A 1 117 ? 13.111 3.646 -8.783 1.00 96.75 117 GLY A O 1
ATOM 904 N N . CYS A 1 118 ? 13.232 5.552 -9.941 1.00 97.62 118 CYS A N 1
ATOM 905 C CA . CYS A 1 118 ? 11.954 5.373 -10.640 1.00 97.62 118 CYS A CA 1
ATOM 906 C C . CYS A 1 118 ? 11.924 4.076 -11.464 1.00 97.62 118 CYS A C 1
ATOM 908 O O . CYS A 1 118 ? 12.889 3.727 -12.146 1.00 97.62 118 CYS A O 1
ATOM 910 N N . LEU A 1 119 ? 10.790 3.380 -11.439 1.00 98.38 119 LEU A N 1
ATOM 911 C CA . LEU A 1 119 ? 10.608 2.130 -12.170 1.00 98.38 119 LEU A CA 1
ATOM 912 C C . LEU A 1 119 ? 10.633 2.349 -13.692 1.00 98.38 119 LEU A C 1
ATOM 914 O O . LEU A 1 119 ? 9.873 3.166 -14.210 1.00 98.38 119 LEU A O 1
ATOM 918 N N . ILE A 1 120 ? 11.418 1.537 -14.406 1.00 98.12 120 ILE A N 1
ATOM 919 C CA . ILE A 1 120 ? 11.250 1.282 -15.841 1.00 98.12 120 ILE A CA 1
ATOM 920 C C . ILE A 1 120 ? 10.612 -0.097 -15.990 1.00 98.12 120 ILE A C 1
ATOM 922 O O . ILE A 1 120 ? 11.161 -1.093 -15.516 1.00 98.12 120 ILE A O 1
ATOM 926 N N . THR A 1 121 ? 9.429 -0.144 -16.606 1.00 97.44 121 THR A N 1
ATOM 927 C CA . THR A 1 121 ? 8.598 -1.354 -16.667 1.00 97.44 121 THR A CA 1
ATOM 928 C C . THR A 1 121 ? 9.330 -2.534 -17.309 1.00 97.44 121 THR A C 1
ATOM 930 O O . THR A 1 121 ? 10.023 -2.391 -18.317 1.00 97.44 121 THR A O 1
ATOM 933 N N . GLU A 1 122 ? 9.116 -3.739 -16.774 1.00 97.94 122 GLU A N 1
ATOM 934 C CA . GLU A 1 122 ? 9.532 -4.982 -17.433 1.00 97.94 122 GLU A CA 1
ATOM 935 C C . GLU A 1 122 ? 8.930 -5.125 -18.842 1.00 97.94 122 GLU A C 1
ATOM 937 O O . GLU A 1 122 ? 9.536 -5.760 -19.707 1.00 97.94 122 GLU A O 1
ATOM 942 N N . GLY A 1 123 ? 7.801 -4.458 -19.115 1.00 96.69 123 GLY A N 1
ATOM 943 C CA . GLY A 1 123 ? 7.217 -4.371 -20.451 1.00 96.69 123 GLY A CA 1
ATOM 944 C C . GLY A 1 123 ? 8.211 -3.909 -21.522 1.00 96.69 123 GLY A C 1
ATOM 945 O O . GLY A 1 123 ? 8.127 -4.386 -22.645 1.00 96.69 123 GLY A O 1
ATOM 946 N N . CYS A 1 124 ? 9.215 -3.089 -21.185 1.00 97.44 124 CYS A N 1
ATOM 947 C CA . CYS A 1 124 ? 10.281 -2.719 -22.122 1.00 97.44 124 CYS A CA 1
ATOM 948 C C . CYS A 1 124 ? 11.029 -3.948 -22.660 1.00 97.44 124 CYS A C 1
ATOM 950 O O . CYS A 1 124 ? 11.248 -4.049 -23.863 1.00 97.44 124 CYS A O 1
ATOM 952 N N . ARG A 1 125 ? 11.384 -4.900 -21.786 1.00 97.44 125 ARG A N 1
ATOM 953 C CA . ARG A 1 125 ? 12.023 -6.167 -22.179 1.00 97.44 125 ARG A CA 1
ATOM 954 C C . ARG A 1 125 ? 11.025 -7.106 -22.852 1.00 97.44 125 ARG A C 1
ATOM 956 O O . ARG A 1 125 ? 11.348 -7.723 -23.861 1.00 97.44 125 ARG A O 1
ATOM 963 N N . GLY A 1 126 ? 9.800 -7.173 -22.329 1.00 96.31 126 GLY A N 1
ATOM 964 C CA . GLY A 1 126 ? 8.723 -7.983 -22.907 1.00 96.31 126 GLY A CA 1
ATOM 965 C C . GLY A 1 126 ? 8.363 -7.600 -24.348 1.00 96.31 126 GLY A C 1
ATOM 966 O O . GLY A 1 126 ? 8.004 -8.472 -25.133 1.00 96.31 126 GLY A O 1
ATOM 967 N N . GLU A 1 127 ? 8.509 -6.323 -24.708 1.00 96.75 127 GLU A N 1
ATOM 968 C CA . GLU A 1 127 ? 8.265 -5.789 -26.056 1.00 96.75 127 GLU A CA 1
ATOM 969 C C . GLU A 1 127 ? 9.551 -5.697 -26.913 1.00 96.75 127 GLU A C 1
ATOM 971 O O . GLU A 1 127 ? 9.561 -5.042 -27.953 1.00 96.75 127 GLU A O 1
ATOM 976 N N . GLY A 1 128 ? 10.635 -6.378 -26.514 1.00 97.56 128 GLY A N 1
ATOM 977 C CA . GLY A 1 128 ? 11.836 -6.575 -27.341 1.00 97.56 128 GLY A CA 1
ATOM 978 C C . GLY A 1 128 ? 13.056 -5.724 -26.978 1.00 97.56 128 GLY A C 1
ATOM 979 O O . GLY A 1 128 ? 14.032 -5.727 -27.725 1.00 97.56 128 GLY A O 1
ATOM 980 N N . GLY A 1 129 ? 13.027 -4.995 -25.861 1.00 96.81 129 GLY A N 1
ATOM 981 C CA . GLY A 1 129 ? 14.202 -4.319 -25.311 1.00 96.81 129 GLY A CA 1
ATOM 982 C C . GLY A 1 129 ? 15.232 -5.298 -24.737 1.00 96.81 129 GLY A C 1
ATOM 983 O O . GLY A 1 129 ? 14.885 -6.363 -24.228 1.00 96.81 129 GLY A O 1
ATOM 984 N N . TYR A 1 130 ? 16.501 -4.899 -24.770 1.00 95.56 130 TYR A N 1
ATOM 985 C CA . TYR A 1 130 ? 17.634 -5.655 -24.229 1.00 95.56 130 TYR A CA 1
ATOM 986 C C . TYR A 1 130 ? 18.329 -4.843 -23.131 1.00 95.56 130 TYR A C 1
ATOM 988 O O . TYR A 1 130 ? 18.158 -3.623 -23.066 1.00 95.56 130 TYR A O 1
ATOM 996 N N . LEU A 1 131 ? 19.065 -5.537 -22.260 1.00 93.44 131 LEU A N 1
ATOM 997 C CA . LEU A 1 131 ? 19.930 -4.926 -21.247 1.00 93.44 131 LEU A CA 1
ATOM 998 C C . LEU A 1 131 ? 21.311 -4.622 -21.830 1.00 93.44 131 LEU A C 1
ATOM 1000 O O . LEU A 1 131 ? 21.795 -5.463 -22.623 1.00 93.44 131 LEU A O 1
#

Sequence (131 aa):
RCCAVADRTGHSLLHTLYGQSLRYDCNYFIEYFALDLLMEGGECRGVIALCLEDGTIHRFRAKNTVLATGGYGRTYFSTTAAHICTGDGTAMVSRADLYNEDLEFVQFHPTGIYGAGCLITEGCRGEGGYL

Secondary structure (DSSP, 8-state):
----STT-HHHHHHHHHHHHHTTS-----TTEEEEEEEEETTEEEEEEEEETTT--EEEEE-S---------GGGSSS-SS-TT-S-HHHHHHHHTTPPP--TT-----TTBPTTT-PBPPTHHHHTT---

Organism: NCBI:txid1464854

Foldseek 3Di:
DDDAPPPCRVVVVVVVVVVVVVVDPDDDLPQKAWQAFDDDPNDTQFTWIARPVPRDIDTDGDNDDDDPQAACQVVDPAEQDDPSRRCRVVVNCVVVVHDDPDPVDDDDDPDQPPPPRHDDDCVCVVVPDDD